Protein AF-A0A967W3Q2-F1 (afdb_monomer)

Solvent-accessible surface area (backbone atoms only — not comparable to full-atom values): 5334 Å² total; per-residue (Å²): 116,49,77,49,68,58,96,83,40,84,40,80,47,80,69,69,88,57,59,54,71,40,33,12,59,52,49,52,51,49,35,64,73,69,66,60,90,73,66,87,88,62,84,88,86,80,88,58,92,89,52,62,87,94,66,83,84,89,76,97,78,80,80,45,87,82,40,46,34,52,40,25,31,46,58,68,67,65,74,115

Sequence (80 aa):
LAKTLIYSTPTFLIKPITYMNRSGLALKQFIRYYKIDDLSNSLIVLDDVNLPFGTIRLRDKGSSGGQKGLESIIQELIIQ

Structure (mmCIF, N/CA/C/O backbone):
data_AF-A0A967W3Q2-F1
#
_entry.id   AF-A0A967W3Q2-F1
#
loop_
_atom_site.group_PDB
_atom_site.id
_atom_site.type_symbol
_atom_site.label_atom_id
_atom_site.label_alt_id
_atom_site.label_comp_id
_atom_site.label_asym_id
_atom_site.label_entity_id
_atom_site.label_seq_id
_atom_site.pdbx_PDB_ins_code
_atom_site.Cartn_x
_atom_site.Cartn_y
_atom_site.Cartn_z
_atom_site.occupancy
_atom_site.B_iso_or_equiv
_atom_site.auth_seq_id
_atom_site.auth_comp_id
_atom_site.auth_asym_id
_atom_site.auth_atom_id
_atom_site.pdbx_PDB_model_num
ATOM 1 N N . LEU A 1 1 ? -9.309 7.702 -2.963 1.00 90.81 1 LEU A N 1
ATOM 2 C CA . LEU A 1 1 ? -9.521 7.178 -1.597 1.00 90.81 1 LEU A CA 1
ATOM 3 C C . LEU A 1 1 ? -10.979 6.776 -1.487 1.00 90.81 1 LEU A C 1
ATOM 5 O O . LEU A 1 1 ? -11.823 7.597 -1.819 1.00 90.81 1 LEU A O 1
ATOM 9 N N . ALA A 1 2 ? -11.260 5.554 -1.055 1.00 95.50 2 ALA A N 1
ATOM 10 C CA . ALA A 1 2 ? -12.612 5.104 -0.734 1.00 95.50 2 ALA A CA 1
ATOM 11 C C . ALA A 1 2 ? -12.643 4.516 0.683 1.00 95.50 2 ALA A C 1
ATOM 13 O O . ALA A 1 2 ? -11.608 4.094 1.202 1.00 95.50 2 ALA A O 1
ATOM 14 N N . LYS A 1 3 ? -13.819 4.513 1.309 1.00 96.44 3 LYS A N 1
ATOM 15 C CA . LYS A 1 3 ? -14.072 3.858 2.599 1.00 96.44 3 LYS A CA 1
ATOM 16 C C . LYS A 1 3 ? -15.179 2.835 2.394 1.00 96.44 3 LYS A C 1
ATOM 18 O O . LYS A 1 3 ? -16.135 3.127 1.680 1.00 96.44 3 LYS A O 1
ATOM 23 N N . THR A 1 4 ? -15.043 1.659 2.987 1.00 97.44 4 THR A N 1
ATOM 24 C CA . THR A 1 4 ? -16.037 0.586 2.876 1.00 97.44 4 THR A CA 1
ATOM 25 C C . THR A 1 4 ? -16.045 -0.284 4.132 1.00 97.44 4 THR A C 1
ATOM 27 O O . THR A 1 4 ? -15.211 -0.101 5.019 1.00 97.44 4 THR A O 1
ATOM 30 N N . LEU A 1 5 ? -16.977 -1.229 4.203 1.00 97.38 5 LEU A N 1
ATOM 31 C CA . LEU A 1 5 ? -16.987 -2.309 5.182 1.00 97.38 5 LEU A CA 1
ATOM 32 C C . LEU A 1 5 ? -16.570 -3.604 4.482 1.00 97.38 5 LEU A C 1
ATOM 34 O O . LEU A 1 5 ? -17.199 -4.012 3.508 1.00 97.38 5 LEU A O 1
ATOM 38 N N . ILE A 1 6 ? -15.524 -4.256 4.985 1.00 95.31 6 ILE A N 1
ATOM 39 C CA . ILE A 1 6 ? -15.128 -5.606 4.566 1.00 95.31 6 ILE A CA 1
ATOM 40 C C . ILE A 1 6 ? -15.395 -6.522 5.754 1.00 95.31 6 ILE A C 1
ATOM 42 O O . ILE A 1 6 ? -14.780 -6.345 6.799 1.00 95.31 6 ILE A O 1
ATOM 46 N N . TYR A 1 7 ? -16.346 -7.452 5.626 1.00 95.44 7 TYR A N 1
ATOM 47 C CA . TYR A 1 7 ? -16.804 -8.301 6.739 1.00 95.44 7 TYR A CA 1
ATOM 48 C C . TYR A 1 7 ? -17.118 -7.500 8.018 1.00 95.44 7 TYR A C 1
ATOM 50 O O . TYR A 1 7 ? -16.691 -7.857 9.110 1.00 95.44 7 TYR A O 1
ATOM 58 N N . SER A 1 8 ? -17.837 -6.383 7.867 1.00 95.62 8 SER A N 1
ATOM 59 C CA . SER A 1 8 ? -18.171 -5.440 8.951 1.00 95.62 8 SER A CA 1
ATOM 60 C C . SER A 1 8 ? -16.993 -4.663 9.555 1.00 95.62 8 SER A C 1
ATOM 62 O O . SER A 1 8 ? -17.204 -3.868 10.467 1.00 95.62 8 SER A O 1
ATOM 64 N N . THR A 1 9 ? -15.781 -4.799 9.015 1.00 94.19 9 THR A N 1
ATOM 65 C CA . THR A 1 9 ? -14.611 -4.013 9.423 1.00 94.19 9 THR A CA 1
ATOM 66 C C . THR A 1 9 ? -14.487 -2.752 8.558 1.00 94.19 9 THR A C 1
ATOM 68 O O . THR A 1 9 ? -14.322 -2.865 7.334 1.00 94.19 9 THR A O 1
ATOM 71 N N . PRO A 1 10 ? -14.538 -1.539 9.146 1.00 95.00 10 PRO A N 1
ATOM 72 C CA . PRO A 1 10 ? -14.258 -0.296 8.433 1.00 95.00 10 PRO A CA 1
ATOM 73 C C . PRO A 1 10 ? -12.867 -0.323 7.806 1.00 95.00 10 PRO A C 1
ATOM 75 O O . PRO A 1 10 ? -11.862 -0.461 8.495 1.00 95.00 10 PRO A O 1
ATOM 78 N N . THR A 1 11 ? -12.817 -0.190 6.485 1.00 95.56 11 THR A N 1
ATOM 79 C CA . THR A 1 11 ? -11.591 -0.335 5.701 1.00 95.56 11 THR A CA 1
ATOM 80 C C . THR A 1 11 ? -11.401 0.856 4.773 1.00 95.56 11 THR A C 1
ATOM 82 O O . THR A 1 11 ? -12.326 1.285 4.075 1.00 95.56 11 THR A O 1
ATOM 85 N N . PHE A 1 12 ? -10.175 1.375 4.731 1.00 96.56 12 PHE A N 1
ATOM 86 C CA . PHE A 1 12 ? -9.759 2.365 3.746 1.00 96.56 12 PHE A CA 1
ATOM 87 C C . PHE A 1 12 ? -9.171 1.677 2.516 1.00 96.56 12 PHE A C 1
ATOM 89 O O . PHE A 1 12 ? -8.284 0.837 2.627 1.00 96.56 12 PHE A O 1
ATOM 96 N N . LEU A 1 13 ? -9.627 2.081 1.332 1.00 96.56 13 LEU A N 1
ATOM 97 C CA . LEU A 1 13 ? -9.064 1.663 0.053 1.00 96.56 13 LEU A CA 1
ATOM 98 C C . LEU A 1 13 ? -8.306 2.833 -0.573 1.00 96.56 13 LEU A C 1
ATOM 100 O O . LEU A 1 13 ? -8.876 3.890 -0.883 1.00 96.56 13 LEU A O 1
ATOM 104 N N . ILE A 1 14 ? -7.006 2.642 -0.769 1.00 95.56 14 ILE A N 1
ATOM 105 C CA . ILE A 1 14 ? -6.096 3.685 -1.233 1.00 95.56 14 ILE A CA 1
ATOM 106 C C . ILE A 1 14 ? -5.492 3.250 -2.561 1.00 95.56 14 ILE A C 1
ATOM 108 O O . ILE A 1 14 ? -4.788 2.252 -2.638 1.00 95.56 14 ILE A O 1
ATOM 112 N N . LYS A 1 15 ? -5.731 4.049 -3.602 1.00 95.69 15 LYS A N 1
ATOM 113 C CA . LYS A 1 15 ? -4.983 3.993 -4.856 1.00 95.69 15 LYS A CA 1
ATOM 114 C C . LYS A 1 15 ? -4.148 5.268 -4.949 1.00 95.69 15 LYS A C 1
ATOM 116 O O . LYS A 1 15 ? -4.738 6.325 -5.193 1.00 95.69 15 LYS A O 1
ATOM 121 N N . PRO A 1 16 ? -2.826 5.213 -4.713 1.00 95.50 16 PRO A N 1
ATOM 122 C CA . PRO A 1 16 ? -1.963 6.368 -4.914 1.00 95.50 16 PRO A CA 1
ATOM 123 C C . PRO A 1 16 ? -2.119 6.928 -6.334 1.00 95.50 16 PRO A C 1
ATOM 125 O O . PRO A 1 16 ? -2.247 6.179 -7.304 1.00 95.50 16 PRO A O 1
ATOM 128 N N . ILE A 1 17 ? -2.138 8.255 -6.440 1.00 95.50 17 ILE A N 1
ATOM 129 C CA . ILE A 1 17 ? -2.146 8.989 -7.719 1.00 95.50 17 ILE A CA 1
ATOM 130 C C . ILE A 1 17 ? -0.788 9.643 -8.008 1.00 95.50 17 ILE A C 1
ATOM 132 O O . ILE A 1 17 ? -0.654 10.432 -8.937 1.00 95.50 17 ILE A O 1
ATOM 136 N N . THR A 1 18 ? 0.219 9.332 -7.193 1.00 95.81 18 THR A N 1
ATOM 137 C CA . THR A 1 18 ? 1.615 9.672 -7.451 1.00 95.81 18 THR A CA 1
ATOM 138 C C . THR A 1 18 ? 2.201 8.740 -8.514 1.00 95.81 18 THR A C 1
ATOM 140 O O . THR A 1 18 ? 1.611 7.718 -8.865 1.00 95.81 18 THR A O 1
ATOM 143 N N . TYR A 1 19 ? 3.393 9.066 -9.018 1.00 97.12 19 TYR A N 1
ATOM 144 C CA . TYR A 1 19 ? 4.184 8.097 -9.776 1.00 97.12 19 TYR A CA 1
ATOM 145 C C . TYR A 1 19 ? 4.525 6.874 -8.917 1.00 97.12 19 TYR A C 1
ATOM 147 O O . TYR A 1 19 ? 4.655 6.988 -7.697 1.00 97.12 19 TYR A O 1
ATOM 155 N N . MET A 1 20 ? 4.719 5.713 -9.554 1.00 95.88 20 MET A N 1
ATOM 156 C CA . MET A 1 20 ? 4.949 4.451 -8.840 1.00 95.88 20 MET A CA 1
ATOM 157 C C . MET A 1 20 ? 6.126 4.507 -7.863 1.00 95.88 20 MET A C 1
ATOM 159 O O . MET A 1 20 ? 6.016 4.039 -6.741 1.00 95.88 20 MET A O 1
ATOM 163 N N . ASN A 1 21 ? 7.231 5.155 -8.223 1.00 97.19 21 ASN A N 1
ATOM 164 C CA . ASN A 1 21 ? 8.386 5.322 -7.333 1.00 97.19 21 ASN A CA 1
ATOM 165 C C . ASN A 1 21 ? 8.159 6.314 -6.172 1.00 97.19 21 ASN A C 1
ATOM 167 O O . ASN A 1 21 ? 9.094 6.624 -5.442 1.00 97.19 21 ASN A O 1
ATOM 171 N N . ARG A 1 22 ? 6.946 6.857 -6.028 1.00 97.25 22 ARG A N 1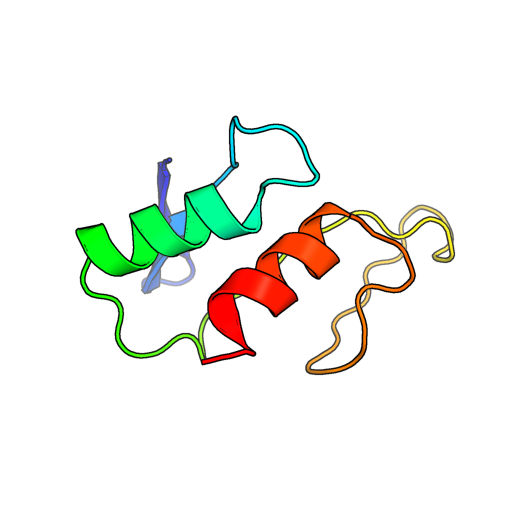
ATOM 172 C CA . ARG A 1 22 ? 6.526 7.766 -4.951 1.00 97.25 22 ARG A CA 1
ATOM 173 C C . ARG A 1 22 ? 5.232 7.291 -4.282 1.00 97.25 22 ARG A C 1
ATOM 175 O O . ARG A 1 22 ? 4.490 8.103 -3.722 1.00 97.25 22 ARG A O 1
ATOM 182 N N . SER A 1 23 ? 4.906 6.000 -4.361 1.00 97.25 23 SER A N 1
ATOM 183 C CA . SER A 1 23 ? 3.716 5.446 -3.700 1.00 97.25 23 SER A CA 1
ATOM 184 C C . SER A 1 23 ? 3.801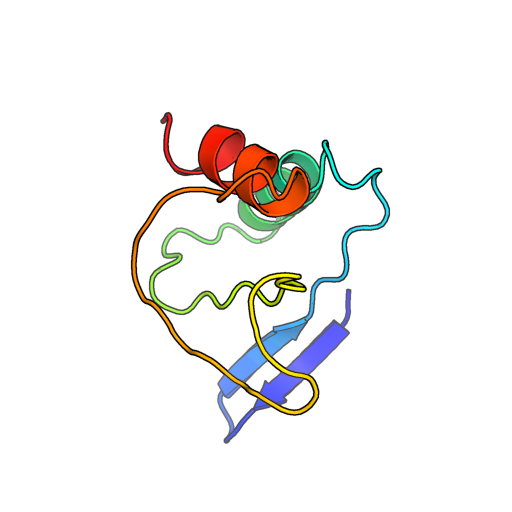 5.530 -2.171 1.00 97.25 23 SER A C 1
ATOM 186 O O . SER A 1 23 ? 2.790 5.821 -1.529 1.00 97.25 23 SER A O 1
ATOM 188 N N . GLY A 1 24 ? 4.995 5.369 -1.590 1.00 96.38 24 GLY A N 1
ATOM 189 C CA . GLY A 1 24 ? 5.218 5.473 -0.144 1.00 96.38 24 GLY A CA 1
ATOM 190 C C . GLY A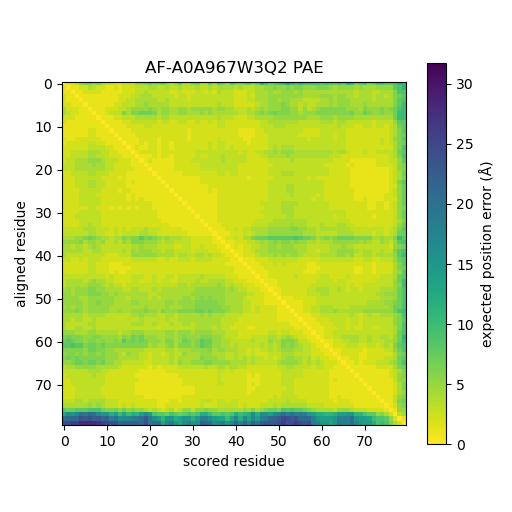 1 24 ? 4.907 6.858 0.418 1.00 96.38 24 GLY A C 1
ATOM 191 O O . GLY A 1 24 ? 4.289 6.964 1.473 1.00 96.38 24 GLY A O 1
ATOM 192 N N . LEU A 1 25 ? 5.221 7.924 -0.327 1.00 96.81 25 LEU A N 1
ATOM 193 C CA . LEU A 1 25 ? 4.927 9.301 0.084 1.00 96.81 25 LEU A CA 1
ATOM 194 C C . LEU A 1 25 ? 3.420 9.531 0.271 1.00 96.81 25 LEU A C 1
ATOM 196 O O . LEU A 1 25 ? 2.998 10.119 1.267 1.00 96.81 25 LEU A O 1
ATOM 200 N N . ALA A 1 26 ? 2.607 9.040 -0.668 1.00 96.31 26 ALA A N 1
ATOM 201 C CA . ALA A 1 26 ? 1.153 9.149 -0.581 1.00 96.31 26 ALA A CA 1
ATOM 202 C C . ALA A 1 26 ? 0.609 8.393 0.641 1.00 96.31 26 ALA A C 1
ATOM 204 O O . ALA A 1 26 ? -0.253 8.903 1.359 1.00 96.31 26 ALA A O 1
ATOM 205 N N . LEU A 1 27 ? 1.145 7.197 0.903 1.00 95.44 27 LEU A N 1
ATOM 206 C CA . LEU A 1 27 ? 0.747 6.386 2.049 1.00 95.44 27 LEU A CA 1
ATOM 207 C C . LEU A 1 27 ? 1.171 7.028 3.381 1.00 95.44 27 LEU A C 1
ATOM 209 O O . LEU A 1 27 ? 0.356 7.126 4.293 1.00 95.44 27 LEU A O 1
ATOM 213 N N . LYS A 1 28 ? 2.391 7.566 3.474 1.00 95.31 28 LYS A N 1
ATOM 214 C CA . LYS A 1 28 ? 2.887 8.302 4.648 1.00 95.31 28 LYS A CA 1
ATOM 215 C C . LYS A 1 28 ? 2.019 9.513 4.981 1.00 95.31 28 LYS A C 1
ATOM 217 O O . LYS A 1 28 ? 1.684 9.739 6.142 1.00 95.31 28 LYS A O 1
ATOM 222 N N . GLN A 1 29 ? 1.624 10.293 3.972 1.00 95.12 29 GLN A N 1
ATOM 223 C CA . GLN A 1 29 ? 0.711 11.423 4.169 1.00 95.12 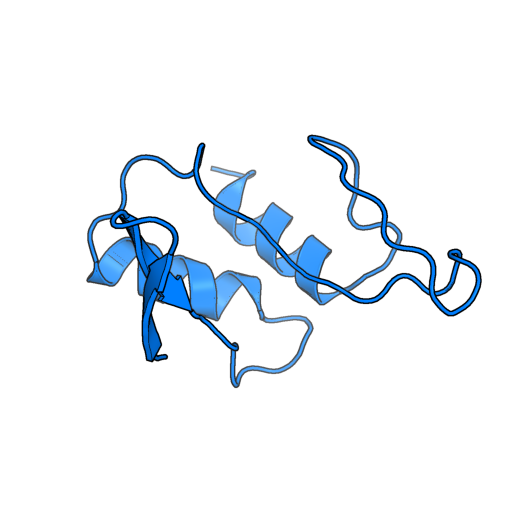29 GLN A CA 1
ATOM 224 C C . GLN A 1 29 ? -0.662 10.964 4.664 1.00 95.12 29 GLN A C 1
ATOM 226 O O . GLN A 1 29 ? -1.214 11.572 5.580 1.00 95.12 29 GLN A O 1
ATOM 231 N N . PHE A 1 30 ? -1.189 9.879 4.095 1.00 95.12 30 PHE A N 1
ATOM 232 C CA . PHE A 1 30 ? -2.456 9.294 4.521 1.00 95.12 30 PHE A CA 1
ATOM 233 C C . PHE A 1 30 ? -2.416 8.834 5.986 1.00 95.12 30 PHE A C 1
ATOM 235 O O . PHE A 1 30 ? -3.285 9.224 6.765 1.00 95.12 30 PHE A O 1
ATOM 242 N N . ILE A 1 31 ? -1.384 8.078 6.370 1.00 94.12 31 ILE A N 1
ATOM 243 C CA . ILE A 1 31 ? -1.173 7.587 7.740 1.00 94.12 31 ILE A CA 1
ATOM 244 C C . ILE A 1 31 ? -1.119 8.754 8.727 1.00 94.12 31 ILE A C 1
ATOM 246 O O . ILE A 1 31 ? -1.833 8.745 9.727 1.00 94.12 31 ILE A O 1
ATOM 250 N N . ARG A 1 32 ? -0.347 9.805 8.412 1.00 94.38 32 ARG A N 1
ATOM 251 C CA . ARG A 1 32 ? -0.253 11.007 9.258 1.00 94.38 32 ARG A CA 1
ATOM 252 C C . ARG A 1 32 ? -1.581 11.750 9.380 1.00 94.38 32 ARG A C 1
ATOM 254 O O . ARG A 1 32 ? -1.917 12.209 10.466 1.00 94.38 32 ARG A O 1
ATOM 261 N N . TYR A 1 33 ? -2.325 11.889 8.284 1.00 95.44 33 TYR A N 1
ATOM 262 C CA . TYR A 1 33 ? -3.604 12.604 8.282 1.00 95.44 33 TYR A CA 1
ATOM 263 C C . TYR A 1 33 ? -4.669 11.876 9.112 1.00 95.44 33 TYR A C 1
ATOM 265 O O . TYR A 1 33 ? -5.383 12.508 9.888 1.00 95.44 33 TYR A O 1
ATOM 273 N N . TYR A 1 34 ? -4.753 10.550 8.972 1.00 94.38 34 TYR A N 1
ATOM 274 C CA . TYR A 1 34 ? -5.718 9.715 9.693 1.00 94.38 34 TYR A CA 1
ATOM 275 C C . TYR A 1 34 ? -5.232 9.242 11.067 1.00 94.38 34 TYR A C 1
ATOM 277 O O . TYR A 1 34 ? -6.013 8.608 11.771 1.00 94.38 34 TYR A O 1
ATOM 285 N N . LYS A 1 35 ? -3.994 9.581 11.456 1.00 94.44 35 LYS A N 1
ATOM 286 C CA . LYS A 1 35 ? -3.367 9.195 12.732 1.00 94.44 35 LYS A CA 1
ATOM 287 C C . LYS A 1 35 ? -3.433 7.682 12.959 1.00 94.44 35 LYS A C 1
ATOM 289 O O . LYS A 1 35 ? -3.986 7.206 13.942 1.00 94.44 35 LYS A O 1
ATOM 294 N N . ILE A 1 36 ? -2.954 6.936 11.969 1.00 91.56 36 ILE A N 1
ATOM 295 C CA . ILE A 1 36 ? -2.918 5.476 12.032 1.00 91.56 36 ILE A CA 1
ATOM 296 C C . ILE A 1 36 ? -1.610 5.070 12.703 1.00 91.56 36 ILE A C 1
ATOM 298 O O . ILE A 1 36 ? -0.546 5.233 12.112 1.00 91.56 36 ILE A O 1
ATOM 302 N N . ASP A 1 37 ? -1.707 4.540 13.918 1.00 87.00 37 ASP A N 1
ATOM 303 C CA . ASP A 1 37 ? -0.535 4.183 14.726 1.00 87.00 37 ASP A CA 1
ATOM 304 C C . ASP A 1 37 ? -0.107 2.715 14.541 1.00 87.00 37 ASP A C 1
ATOM 306 O O . ASP A 1 37 ? 1.034 2.363 14.824 1.00 87.00 37 ASP A O 1
ATOM 310 N N . ASP A 1 38 ? -1.001 1.862 14.025 1.00 89.12 38 ASP A N 1
ATOM 311 C CA . ASP A 1 38 ? -0.744 0.442 13.774 1.00 89.12 38 ASP A CA 1
ATOM 312 C C . ASP A 1 38 ? -1.042 0.065 12.314 1.00 89.12 38 ASP A C 1
ATOM 314 O O . ASP A 1 38 ? -2.146 0.270 11.802 1.00 89.12 38 ASP A O 1
ATOM 318 N N . LEU A 1 39 ? -0.040 -0.512 11.646 1.00 88.88 39 LEU A N 1
ATOM 319 C CA . LEU A 1 39 ? -0.113 -0.994 10.265 1.00 88.88 39 LEU A CA 1
ATOM 320 C C . LEU A 1 39 ? -0.170 -2.525 10.164 1.00 88.88 39 LEU A C 1
ATOM 322 O O . LEU A 1 39 ? -0.122 -3.057 9.054 1.00 88.88 39 LEU A O 1
ATOM 326 N N . SER A 1 40 ? -0.296 -3.243 11.284 1.00 89.69 40 SER A N 1
ATOM 327 C CA . SER A 1 40 ? -0.408 -4.710 11.320 1.00 89.69 40 SER A CA 1
ATOM 328 C C . SER A 1 40 ? -1.582 -5.241 10.486 1.00 89.69 40 SER A C 1
ATOM 330 O O . SER A 1 40 ? -1.489 -6.312 9.892 1.00 89.69 40 SER A O 1
ATOM 332 N N . ASN A 1 41 ? -2.651 -4.447 10.362 1.00 88.69 41 ASN A N 1
ATOM 333 C CA . ASN A 1 41 ? -3.838 -4.740 9.553 1.00 88.69 41 ASN A CA 1
ATOM 334 C C . ASN A 1 41 ? -3.801 -4.099 8.152 1.00 88.69 41 ASN A C 1
ATOM 336 O O . ASN A 1 41 ? -4.847 -3.860 7.543 1.00 88.69 41 ASN A O 1
ATOM 340 N N . SER A 1 42 ? -2.613 -3.777 7.635 1.00 92.12 42 SER A N 1
ATOM 341 C CA . SER A 1 42 ? -2.453 -3.238 6.282 1.00 92.12 42 SER A CA 1
ATOM 342 C C . SER A 1 42 ? -2.176 -4.341 5.258 1.00 92.12 42 SER A C 1
ATOM 344 O O . SER A 1 42 ? -1.463 -5.305 5.521 1.00 92.12 42 SER A O 1
ATOM 346 N N . LEU A 1 43 ? -2.741 -4.184 4.058 1.00 94.69 43 LEU A N 1
ATOM 347 C CA . LEU A 1 43 ? -2.486 -5.057 2.916 1.00 94.69 43 LEU A CA 1
ATOM 348 C C . LEU A 1 43 ? -2.041 -4.210 1.725 1.00 94.69 43 LE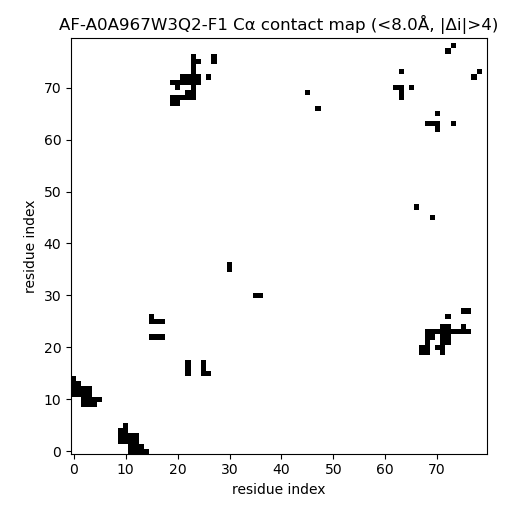U A C 1
ATOM 350 O O . LEU A 1 43 ? -2.752 -3.299 1.298 1.00 94.69 43 L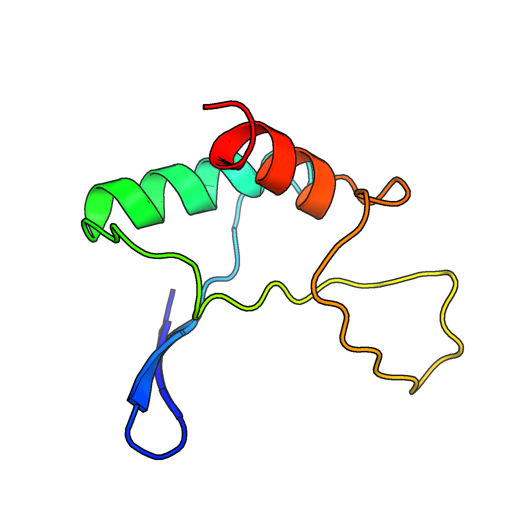EU A O 1
ATOM 354 N N . ILE A 1 44 ? -0.876 -4.535 1.171 1.00 94.75 44 ILE A N 1
ATOM 355 C CA . ILE A 1 44 ? -0.361 -3.915 -0.051 1.00 94.75 44 ILE A CA 1
ATOM 356 C C . ILE A 1 44 ? -0.603 -4.883 -1.206 1.00 94.75 44 ILE A C 1
ATOM 358 O O . ILE A 1 44 ? -0.122 -6.014 -1.187 1.00 94.75 44 ILE A O 1
ATOM 362 N N . VAL A 1 45 ? -1.332 -4.424 -2.222 1.00 95.44 45 VAL A N 1
ATOM 363 C CA . VAL A 1 45 ? -1.591 -5.181 -3.452 1.00 95.44 45 VAL A CA 1
ATOM 364 C C . VAL A 1 45 ? -0.736 -4.598 -4.571 1.00 95.44 45 VAL A C 1
ATOM 366 O O . VAL A 1 45 ? -0.758 -3.391 -4.810 1.00 95.44 45 VAL A O 1
ATOM 369 N N . LEU A 1 46 ? 0.025 -5.457 -5.238 1.00 93.75 46 LEU A N 1
ATOM 370 C CA . LEU A 1 46 ? 0.956 -5.111 -6.308 1.00 93.75 46 LEU A CA 1
ATOM 371 C C . LEU A 1 46 ? 0.991 -6.223 -7.354 1.00 93.75 46 LEU A C 1
ATOM 373 O O . LEU A 1 46 ? 0.628 -7.365 -7.075 1.00 93.75 46 LEU A O 1
ATOM 377 N N . ASP A 1 47 ? 1.432 -5.869 -8.550 1.00 92.31 47 ASP A N 1
ATOM 378 C CA . ASP A 1 47 ? 1.748 -6.798 -9.623 1.00 92.31 47 ASP A CA 1
ATOM 379 C C . ASP A 1 47 ? 3.102 -7.486 -9.382 1.00 92.31 47 ASP A C 1
ATOM 381 O O . ASP A 1 47 ? 4.036 -6.884 -8.854 1.00 92.31 47 ASP A O 1
ATOM 385 N N . ASP A 1 48 ? 3.218 -8.751 -9.785 1.00 92.06 48 ASP A N 1
ATOM 386 C CA . ASP A 1 48 ? 4.471 -9.506 -9.716 1.00 92.06 48 ASP A CA 1
ATOM 387 C C . ASP A 1 48 ? 4.687 -10.249 -11.034 1.00 92.06 48 ASP A C 1
ATOM 389 O O . ASP A 1 48 ? 3.986 -11.210 -11.350 1.00 92.06 48 ASP A O 1
ATOM 393 N N . VAL A 1 49 ? 5.673 -9.791 -11.804 1.00 90.69 49 VAL A N 1
ATOM 394 C CA . VAL A 1 49 ? 6.013 -10.339 -13.126 1.00 90.69 49 VAL A CA 1
ATOM 395 C C . VAL A 1 49 ? 6.543 -11.771 -13.073 1.00 90.69 49 VAL A C 1
ATOM 397 O O . VAL A 1 49 ? 6.584 -12.443 -14.099 1.00 90.69 49 VAL A O 1
ATOM 400 N N . ASN A 1 50 ? 6.954 -12.246 -11.894 1.00 90.81 50 ASN A N 1
ATOM 401 C CA . ASN A 1 50 ? 7.468 -13.604 -11.719 1.00 90.81 50 ASN A CA 1
ATOM 402 C C . ASN A 1 50 ? 6.355 -14.620 -11.443 1.00 90.81 50 ASN A C 1
ATOM 404 O O . ASN A 1 50 ? 6.612 -15.824 -11.443 1.00 90.81 50 ASN A O 1
ATOM 408 N N . LEU A 1 51 ? 5.134 -14.157 -11.159 1.00 93.44 51 LEU A N 1
ATOM 409 C CA . LEU A 1 51 ? 4.001 -15.041 -10.933 1.00 93.44 51 LEU A CA 1
ATOM 410 C C . LEU A 1 51 ? 3.329 -15.394 -12.265 1.00 93.44 51 LEU A C 1
ATOM 412 O O . LEU A 1 51 ? 3.072 -14.504 -13.078 1.00 93.44 51 LEU A O 1
ATOM 416 N N . PRO A 1 52 ? 2.981 -16.676 -12.491 1.00 96.56 52 PRO A N 1
ATOM 417 C CA . PRO A 1 52 ? 2.135 -17.047 -13.615 1.00 96.56 52 PRO A CA 1
ATOM 418 C C . PRO A 1 52 ? 0.798 -16.302 -13.564 1.00 96.56 52 PRO A C 1
ATOM 420 O O . PRO A 1 52 ? 0.239 -16.074 -12.486 1.00 96.56 52 PRO A O 1
ATOM 423 N N . PHE A 1 53 ? 0.251 -15.969 -14.731 1.00 96.12 53 PHE A N 1
ATOM 424 C CA . PHE A 1 53 ? -1.034 -15.282 -14.827 1.00 96.12 53 PHE A CA 1
ATOM 425 C C . PHE A 1 53 ? -2.144 -16.036 -14.072 1.00 96.12 53 PHE A C 1
ATOM 427 O O . PHE A 1 53 ? -2.217 -17.262 -14.117 1.00 96.12 53 PHE A O 1
ATOM 434 N N . GLY A 1 54 ? -3.000 -15.295 -13.363 1.00 96.00 54 GLY A N 1
ATOM 435 C CA . GLY A 1 54 ? -4.065 -15.857 -12.524 1.00 96.00 54 GLY A CA 1
ATOM 436 C C . GLY A 1 54 ? -3.609 -16.345 -11.143 1.00 96.00 54 GLY A C 1
ATOM 437 O O . GLY A 1 54 ? -4.447 -16.728 -10.330 1.00 96.00 54 GLY A O 1
ATOM 438 N N . THR A 1 55 ? -2.309 -16.298 -10.842 1.00 97.06 55 THR A N 1
ATOM 439 C CA . THR A 1 55 ? -1.788 -16.696 -9.528 1.00 97.06 55 THR A CA 1
ATOM 440 C C . THR A 1 55 ? -1.898 -15.546 -8.532 1.00 97.06 55 THR A C 1
ATOM 442 O O . THR A 1 55 ? -1.392 -14.452 -8.774 1.00 97.06 55 THR A O 1
ATOM 445 N N . ILE A 1 56 ? -2.500 -15.815 -7.372 1.00 96.06 56 ILE A N 1
ATOM 446 C CA . ILE A 1 56 ? -2.486 -14.915 -6.215 1.00 96.06 56 ILE A CA 1
ATOM 447 C C . ILE A 1 56 ? -1.558 -15.510 -5.160 1.00 96.06 56 ILE A C 1
ATOM 449 O O . ILE A 1 56 ? -1.667 -16.685 -4.814 1.00 96.06 56 ILE A O 1
ATOM 453 N N . ARG A 1 57 ? -0.654 -14.686 -4.626 1.00 94.88 57 ARG A N 1
ATOM 454 C CA . ARG A 1 57 ? 0.261 -15.061 -3.546 1.00 94.88 57 ARG A CA 1
ATOM 455 C C . ARG A 1 57 ? 0.174 -14.044 -2.417 1.00 94.88 57 ARG A C 1
ATOM 457 O O . ARG A 1 57 ? 0.302 -12.847 -2.661 1.00 94.88 57 ARG A O 1
ATOM 464 N N . LEU A 1 58 ? 0.024 -14.532 -1.189 1.00 95.69 58 LEU A N 1
ATOM 465 C CA . LEU A 1 58 ? 0.138 -13.726 0.023 1.00 95.69 58 LEU A CA 1
ATOM 466 C C . LEU A 1 58 ? 1.521 -13.939 0.651 1.00 95.69 58 LEU A C 1
ATOM 468 O O . LEU A 1 58 ? 2.019 -15.065 0.672 1.00 95.69 58 LEU A O 1
ATOM 472 N N . ARG A 1 59 ? 2.140 -12.872 1.157 1.00 92.44 59 ARG A N 1
ATOM 473 C CA . ARG A 1 59 ? 3.390 -12.941 1.925 1.00 92.44 59 ARG A CA 1
ATOM 474 C C . ARG A 1 59 ? 3.407 -11.867 3.004 1.00 92.44 59 ARG A C 1
ATOM 476 O O . ARG A 1 59 ? 2.919 -10.767 2.763 1.00 92.44 59 ARG A O 1
ATOM 483 N N . ASP A 1 60 ? 3.980 -12.189 4.156 1.00 89.62 60 ASP A N 1
ATOM 484 C CA . ASP A 1 60 ? 4.126 -11.274 5.293 1.00 89.62 60 ASP A CA 1
ATOM 485 C C . ASP A 1 60 ? 5.384 -10.396 5.175 1.00 89.62 60 ASP A C 1
ATOM 487 O O . ASP A 1 60 ? 5.381 -9.235 5.578 1.00 89.62 60 ASP A O 1
ATOM 491 N N . LYS A 1 61 ? 6.468 -10.948 4.615 1.00 87.62 61 LYS A N 1
ATOM 492 C CA . LYS A 1 61 ? 7.801 -10.336 4.585 1.00 87.62 61 LYS A CA 1
ATOM 493 C C . LYS A 1 61 ? 8.481 -10.449 3.218 1.00 87.62 61 LYS A C 1
ATOM 495 O O . LYS A 1 61 ? 8.031 -11.116 2.281 1.00 87.62 61 LYS A O 1
ATOM 500 N N . GLY A 1 62 ? 9.616 -9.765 3.114 1.00 88.25 62 GLY A N 1
ATOM 501 C CA . GLY A 1 62 ? 10.550 -9.810 1.990 1.00 88.25 62 GLY A CA 1
ATOM 502 C C . GLY A 1 62 ? 10.812 -8.431 1.389 1.00 88.25 62 GLY A C 1
ATOM 503 O O . GLY A 1 62 ? 10.234 -7.434 1.808 1.00 88.25 62 GLY A O 1
ATOM 504 N N . SER A 1 63 ? 11.690 -8.379 0.390 1.00 90.81 63 SER A N 1
ATOM 505 C CA . SER A 1 63 ? 12.091 -7.125 -0.255 1.00 90.81 63 SER A CA 1
ATOM 506 C C . SER A 1 63 ? 11.096 -6.674 -1.333 1.00 90.81 63 SER A C 1
ATOM 508 O O . SER A 1 63 ? 10.084 -7.338 -1.600 1.00 90.81 63 SER A O 1
ATOM 510 N N . SER A 1 64 ? 11.394 -5.536 -1.966 1.00 92.69 64 SER A N 1
ATOM 511 C CA . SER A 1 64 ? 10.617 -4.997 -3.084 1.00 92.69 64 SER A CA 1
ATOM 512 C C . SER A 1 64 ? 10.674 -5.859 -4.346 1.00 92.69 64 SER A C 1
ATOM 514 O O . SER A 1 64 ? 9.803 -5.725 -5.199 1.00 92.69 64 SER A O 1
ATOM 516 N N . GLY A 1 65 ? 11.697 -6.712 -4.496 1.00 90.44 65 GLY A N 1
ATOM 517 C CA . GLY A 1 65 ? 11.904 -7.507 -5.712 1.00 90.44 65 GLY A CA 1
ATOM 518 C C . GLY A 1 65 ? 12.062 -6.659 -6.982 1.00 90.44 65 GLY A C 1
ATOM 519 O O . GLY A 1 65 ? 11.742 -7.129 -8.066 1.00 90.44 65 GLY A O 1
ATOM 520 N N . GLY A 1 66 ? 12.492 -5.397 -6.849 1.00 90.94 66 GLY A N 1
ATOM 521 C CA . GLY A 1 66 ? 12.582 -4.437 -7.957 1.00 90.94 66 GLY A CA 1
ATOM 522 C C . GLY A 1 66 ? 11.279 -3.687 -8.274 1.00 90.94 66 GLY A C 1
ATOM 523 O O . GLY A 1 66 ? 11.272 -2.816 -9.147 1.00 90.94 66 GLY A O 1
ATOM 524 N N . GLN A 1 67 ? 10.180 -3.966 -7.562 1.00 95.00 67 GLN A N 1
ATOM 525 C CA . GLN A 1 67 ? 8.917 -3.239 -7.715 1.00 95.00 67 GLN A CA 1
ATOM 526 C C . GLN A 1 67 ? 9.023 -1.865 -7.028 1.00 95.00 67 GLN A C 1
ATOM 528 O O . GLN A 1 67 ? 9.067 -1.757 -5.800 1.00 95.00 67 GLN A O 1
ATOM 533 N N . LYS A 1 68 ? 9.074 -0.796 -7.833 1.00 95.88 68 LYS A N 1
ATOM 534 C CA . LYS A 1 68 ? 9.362 0.580 -7.373 1.00 95.88 68 LYS A CA 1
ATOM 535 C C . LYS A 1 68 ? 8.342 1.143 -6.376 1.00 95.88 68 LYS A C 1
ATOM 537 O O . LYS A 1 68 ? 8.688 1.992 -5.559 1.00 95.88 68 LYS A O 1
ATOM 542 N N . GLY A 1 69 ? 7.088 0.703 -6.453 1.00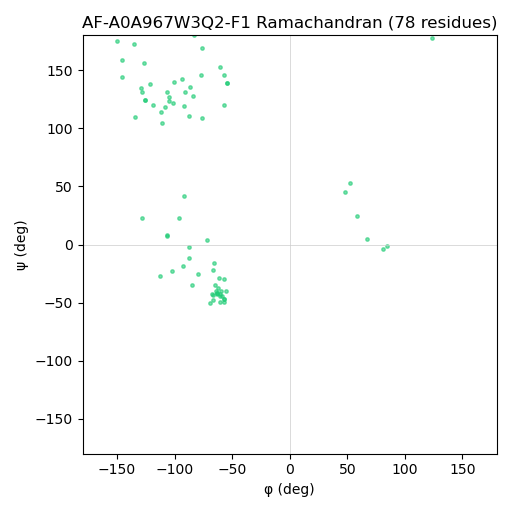 96.19 69 GLY A N 1
ATOM 543 C CA . GLY A 1 69 ? 6.035 1.091 -5.514 1.00 96.19 69 GLY A CA 1
ATOM 544 C C . GLY A 1 69 ? 6.253 0.514 -4.133 1.00 96.19 69 GLY A C 1
ATOM 545 O O . GLY A 1 69 ? 6.256 1.255 -3.151 1.00 96.19 69 GLY A O 1
ATOM 546 N N . LEU A 1 70 ? 6.487 -0.795 -4.067 1.00 95.44 70 LEU A N 1
ATOM 547 C CA . LEU A 1 70 ? 6.784 -1.473 -2.815 1.00 95.44 70 LEU A CA 1
ATOM 548 C C . LEU A 1 70 ? 8.098 -0.974 -2.214 1.00 95.44 70 LEU A C 1
ATOM 550 O O . LEU A 1 70 ? 8.160 -0.745 -1.012 1.00 95.44 70 LEU A O 1
ATOM 554 N N . GLU A 1 71 ? 9.118 -0.738 -3.040 1.00 95.94 71 GLU A N 1
ATOM 555 C CA . GLU A 1 71 ? 10.370 -0.119 -2.596 1.00 95.94 71 GLU A CA 1
ATOM 556 C C . GLU A 1 71 ? 10.131 1.250 -1.948 1.00 95.94 71 GLU A C 1
ATOM 558 O O . GLU A 1 71 ? 10.573 1.480 -0.825 1.00 95.94 71 GLU A O 1
ATOM 563 N N . SER A 1 72 ? 9.365 2.125 -2.607 1.00 97.19 72 SER A N 1
ATOM 564 C CA . SER A 1 72 ? 9.004 3.438 -2.067 1.00 97.19 72 SER A CA 1
ATOM 565 C C . SER A 1 72 ? 8.240 3.333 -0.741 1.00 97.19 72 SER A C 1
ATOM 567 O O . SER A 1 72 ? 8.483 4.124 0.167 1.00 97.19 72 SER A O 1
ATOM 569 N N . ILE A 1 73 ? 7.330 2.361 -0.604 1.00 95.50 73 ILE A N 1
ATOM 570 C CA . ILE A 1 73 ? 6.583 2.134 0.643 1.00 95.50 73 ILE A CA 1
ATOM 571 C C . ILE A 1 73 ? 7.514 1.664 1.765 1.00 95.50 73 ILE A C 1
ATOM 573 O O . ILE A 1 73 ? 7.469 2.226 2.857 1.00 95.50 73 ILE A O 1
ATOM 577 N N . ILE A 1 74 ? 8.374 0.678 1.496 1.00 93.94 74 ILE A N 1
ATOM 578 C CA . ILE A 1 74 ? 9.358 0.172 2.463 1.00 93.94 74 ILE A CA 1
ATOM 579 C C . ILE A 1 74 ? 10.263 1.316 2.938 1.00 93.94 74 ILE A C 1
ATOM 581 O O . ILE A 1 74 ? 10.447 1.487 4.139 1.00 93.94 74 ILE A O 1
ATOM 585 N N . GLN A 1 75 ? 10.781 2.134 2.019 1.00 94.94 75 GLN A N 1
ATOM 586 C CA . GLN A 1 75 ? 11.655 3.262 2.359 1.00 94.94 75 GLN A CA 1
ATOM 587 C C . GLN A 1 75 ? 10.974 4.284 3.275 1.00 94.94 75 GLN A C 1
ATOM 589 O O . GLN A 1 75 ? 11.582 4.751 4.233 1.00 94.94 75 GLN A O 1
ATOM 594 N N . GLU A 1 76 ? 9.713 4.625 3.007 1.00 93.88 76 GLU A N 1
ATOM 595 C CA . GLU A 1 76 ? 9.002 5.660 3.767 1.00 93.88 76 GLU A CA 1
ATOM 596 C C . GLU A 1 76 ? 8.449 5.175 5.115 1.00 93.88 76 GLU A C 1
ATOM 598 O O . GLU A 1 76 ? 8.250 6.008 6.005 1.00 93.88 76 GLU A O 1
ATOM 603 N N . LEU A 1 77 ? 8.185 3.867 5.264 1.00 86.06 77 LEU A N 1
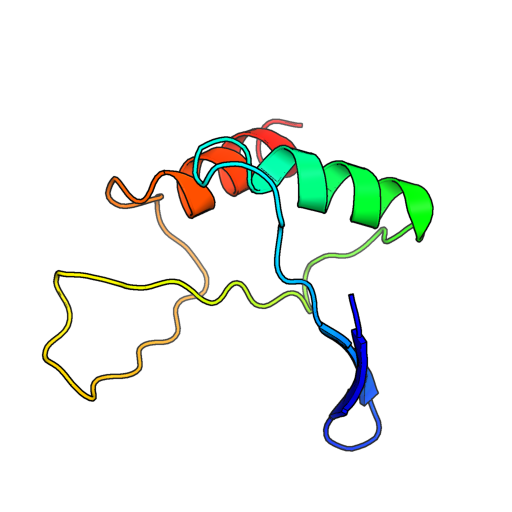ATOM 604 C CA . LEU A 1 77 ? 7.502 3.296 6.436 1.00 86.06 77 LEU A CA 1
ATOM 605 C C . LEU A 1 77 ? 8.363 2.391 7.326 1.00 86.06 77 LEU A C 1
ATOM 607 O O . LEU A 1 77 ? 8.042 2.264 8.500 1.00 86.06 77 LEU A O 1
ATOM 611 N N . ILE A 1 78 ? 9.404 1.739 6.797 1.00 71.38 78 ILE A N 1
ATOM 612 C CA . ILE A 1 78 ?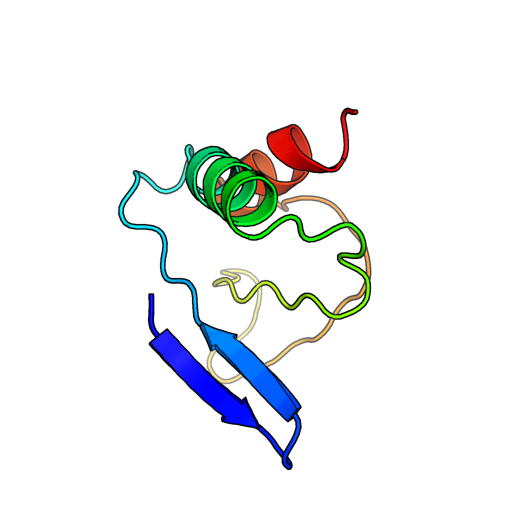 10.225 0.765 7.549 1.00 71.38 78 ILE A CA 1
ATOM 613 C C . ILE A 1 78 ? 11.564 1.371 8.000 1.00 71.38 78 ILE A C 1
ATOM 615 O O . ILE A 1 78 ? 12.147 0.899 8.968 1.00 71.38 78 ILE A O 1
ATOM 619 N N . ILE A 1 79 ? 12.055 2.429 7.341 1.00 52.97 79 ILE A N 1
ATOM 620 C CA . ILE A 1 79 ? 13.317 3.107 7.708 1.00 52.97 79 ILE A CA 1
ATOM 621 C C . ILE A 1 79 ? 13.060 4.275 8.688 1.00 52.97 79 ILE A C 1
ATOM 623 O O . ILE A 1 79 ? 13.629 5.355 8.544 1.00 52.97 79 ILE A O 1
ATOM 627 N N . GLN A 1 80 ? 12.182 4.097 9.679 1.00 41.75 80 GLN A N 1
ATOM 628 C CA . GLN A 1 80 ? 12.023 5.040 10.798 1.00 41.75 80 GLN A CA 1
ATOM 629 C C . GLN A 1 80 ? 12.069 4.300 12.127 1.00 41.75 80 GLN A C 1
ATOM 631 O O . GLN A 1 80 ? 11.393 3.255 12.231 1.00 41.75 80 GLN A O 1
#

Secondary structure (DSSP, 8-state):
-EEEEETTEEEEE----S-GGGHHHHHHHHHHHHT----TT-------TTSPTT-----S----TT-HHHHHHHHHHH--

pLDDT: mean 92.68, std 8.2, range [41.75, 97.44]

Radius of gyration: 13.43 Å; Cα contacts (8 Å, |Δi|>4): 66; chains: 1; bounding box: 32×30×30 Å

Foldseek 3Di:
DDWDQDVNDIDDDDDDPDPLLQLLVVVLVVCVVVVPPDCPVPDDDDDDPPDDPPDDDDDDDDDCNPRSNRNNNCVNPVVD

Mean predicted aligned error: 3.46 Å